Protein AF-A0A2E2QIP2-F1 (afdb_monomer)

Sequence (147 aa):
MREEIGFAGQKPPAAPSRRDTNFQDAECRLRKDKPLEPRLKAELWVKAHIRKCAAWNVPVMVARRGDATAGSVLIKINRLGSGCMVLSPATNFEDGARMWLKGTGPDWVEEE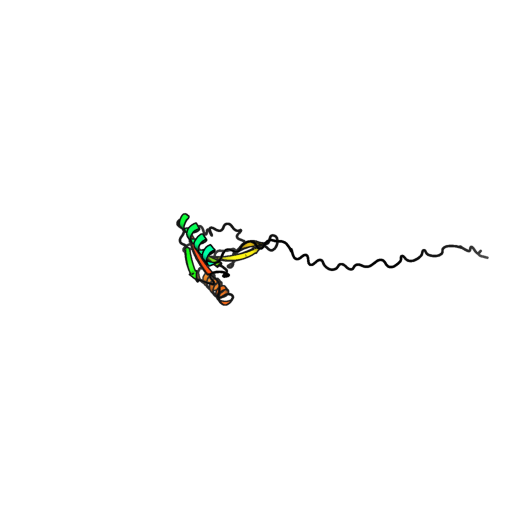SADAYITRQINNDPDLWVLEIEDREGRAFLDEKIE

Foldseek 3Di:
DDDDDDDDDDDDDDDDDDDDPPPDPDPPPPVPDDPPDDDAFPQVVVVVQCVLVVVVVWDKDFPDAFGRGPAFEKEWEALPPPAIWIWGWDADPPPRDIAIERQLDPDGHHPVSVVVSVVVVCVVPVRYIYMYIHHNVRDPSDPHYYD

Secondary structure (DSSP, 8-state):
----------PPPPPPP--------------TT-----PPPHHHHHHHHHHHHHHTT--EEEEE---TTT--EEEEEE-TTS-EEEEEEEE-TTT--EEEEETT-SS-B-HHHHHHHHHHHHHH-TT-EEEEEE-TT-----SSEE-

Radius of gyration: 30.98 Å; Cα contacts (8 Å, |Δi|>4): 212; chains: 1; bounding box: 98×30×72 Å

pLDDT: mean 83.04, std 20.65, range [35.56, 98.19]

Mean predicted aligned error: 12.29 Å

Nearest PDB structures (foldseek):
  4goq-assembly5_E  TM=9.113E-01  e=1.206E-11  Caulobacter vibrioides CB15
  4goq-assembly2_B  TM=9.010E-01  e=2.300E-11  Caulobacter vibrioides CB15
  4goq-assembly3_C  TM=8.992E-01  e=2.852E-10  Caulobacter vibrioides CB15
  2n6e-assembly1_A  TM=8.606E-01  e=7.352E-11  Caulobacter vibrioides CB15
  2knr-assembly1_A  TM=8.306E-01  e=7.507E-07  Agrobacterium fabrum str. C58

Structure (mmCIF, N/CA/C/O backbone):
data_AF-A0A2E2QIP2-F1
#
_entry.id   AF-A0A2E2QIP2-F1
#
loop_
_atom_site.group_PDB
_atom_site.id
_atom_site.type_symbol
_atom_site.label_atom_id
_atom_site.label_alt_id
_atom_site.label_comp_id
_atom_site.label_asym_id
_atom_site.label_entity_id
_atom_site.label_seq_id
_atom_site.pdbx_PDB_ins_code
_atom_site.Cartn_x
_atom_site.Cartn_y
_atom_site.Cartn_z
_atom_site.occupancy
_atom_site.B_iso_or_equiv
_atom_site.auth_seq_id
_atom_site.auth_comp_id
_atom_site.auth_asym_id
_atom_site.auth_atom_id
_atom_site.pdbx_PDB_model_num
ATOM 1 N N . MET A 1 1 ? 82.115 -7.599 59.507 1.00 45.78 1 MET A N 1
ATOM 2 C CA . MET A 1 1 ? 82.133 -9.002 59.050 1.00 45.78 1 MET A CA 1
ATOM 3 C C . MET A 1 1 ? 80.721 -9.375 58.615 1.00 45.78 1 MET A C 1
ATOM 5 O O . MET A 1 1 ? 79.897 -9.709 59.452 1.00 45.78 1 MET A O 1
ATOM 9 N N . ARG A 1 2 ? 80.416 -9.194 57.329 1.00 40.44 2 ARG A N 1
ATOM 10 C CA . ARG A 1 2 ? 79.325 -9.867 56.617 1.00 40.44 2 ARG A CA 1
ATOM 11 C C . ARG A 1 2 ? 79.850 -10.123 55.211 1.00 40.44 2 ARG A C 1
ATOM 13 O O . ARG A 1 2 ? 80.399 -9.214 54.597 1.00 40.44 2 ARG A O 1
ATOM 20 N N . GLU A 1 3 ? 79.797 -11.390 54.843 1.00 43.03 3 GLU A N 1
ATOM 21 C CA . GLU A 1 3 ? 80.420 -12.011 53.684 1.00 43.03 3 GLU A CA 1
ATOM 22 C C . GLU A 1 3 ? 79.745 -11.612 52.371 1.00 43.03 3 GLU A C 1
ATOM 24 O O . GLU A 1 3 ? 78.550 -11.313 52.321 1.00 43.03 3 GLU A O 1
ATOM 29 N N . GLU A 1 4 ? 80.553 -11.637 51.314 1.00 44.78 4 GLU A N 1
ATOM 30 C CA . GLU A 1 4 ? 80.130 -11.635 49.922 1.00 44.78 4 GLU A CA 1
ATOM 31 C C . GLU A 1 4 ? 79.464 -12.965 49.552 1.00 44.78 4 GLU A C 1
ATOM 33 O O . GLU A 1 4 ? 79.959 -14.026 49.921 1.00 44.78 4 GLU A O 1
ATOM 38 N N . ILE A 1 5 ? 78.432 -12.910 48.708 1.00 52.81 5 ILE A N 1
ATOM 39 C CA . ILE A 1 5 ? 78.192 -13.941 47.692 1.00 52.81 5 ILE A CA 1
ATOM 40 C C . ILE A 1 5 ? 77.729 -13.257 46.404 1.00 52.81 5 ILE A C 1
ATOM 42 O O . ILE A 1 5 ? 76.623 -12.725 46.309 1.00 52.81 5 ILE A O 1
ATOM 46 N N . GLY A 1 6 ? 78.621 -13.243 45.415 1.00 38.69 6 GLY A N 1
ATOM 47 C CA . GLY A 1 6 ? 78.319 -12.846 44.047 1.00 38.69 6 GLY A CA 1
ATOM 48 C C . GLY A 1 6 ? 77.472 -13.909 43.351 1.00 38.69 6 GLY A C 1
ATOM 49 O O . GLY A 1 6 ? 77.752 -15.102 43.448 1.00 38.69 6 GLY A O 1
ATOM 50 N N . PHE A 1 7 ? 76.451 -13.466 42.619 1.00 45.97 7 PHE A N 1
ATOM 51 C CA . PHE A 1 7 ? 75.685 -14.316 41.717 1.00 45.97 7 PHE A CA 1
ATOM 52 C C . PHE A 1 7 ? 75.973 -13.890 40.278 1.00 45.97 7 PHE A C 1
ATOM 54 O O . PHE A 1 7 ? 75.591 -12.810 39.829 1.00 45.97 7 PHE A O 1
ATOM 61 N N . ALA A 1 8 ? 76.696 -14.750 39.568 1.00 47.69 8 ALA A N 1
ATOM 62 C CA . ALA A 1 8 ? 76.822 -14.695 38.127 1.00 47.69 8 ALA A CA 1
ATOM 63 C C . ALA A 1 8 ? 75.523 -15.190 37.469 1.00 47.69 8 ALA A C 1
ATOM 65 O O . ALA A 1 8 ? 74.941 -16.182 37.901 1.00 47.69 8 ALA A O 1
ATOM 66 N N . GLY A 1 9 ? 75.143 -14.554 36.359 1.00 42.66 9 GLY A N 1
ATOM 67 C CA . GLY A 1 9 ? 74.301 -15.167 35.332 1.00 42.66 9 GLY A CA 1
ATOM 68 C C . GLY A 1 9 ? 72.849 -14.696 35.293 1.00 42.66 9 GLY A C 1
ATOM 69 O O . GLY A 1 9 ? 72.008 -15.175 36.038 1.00 42.66 9 GLY A O 1
ATOM 70 N N . GLN A 1 10 ? 72.517 -13.867 34.305 1.00 49.28 10 GLN A N 1
ATOM 71 C CA . GLN A 1 10 ? 71.959 -14.353 33.036 1.00 49.28 10 GLN A CA 1
ATOM 72 C C . GLN A 1 10 ? 71.732 -13.170 32.090 1.00 49.28 10 GLN A C 1
ATOM 74 O O . GLN A 1 10 ? 71.104 -12.171 32.430 1.00 49.28 10 GLN A O 1
ATOM 79 N N . LYS A 1 11 ? 72.282 -13.291 30.880 1.00 53.47 11 LYS A N 1
ATOM 80 C CA . LYS A 1 11 ? 72.016 -12.391 29.757 1.00 53.47 11 LYS A CA 1
ATOM 81 C C . LYS A 1 11 ? 70.524 -12.507 29.399 1.00 53.47 11 LYS A C 1
ATOM 83 O O . LYS A 1 11 ? 70.067 -13.635 29.211 1.00 53.47 11 LYS A O 1
ATOM 88 N N . PRO A 1 12 ? 69.769 -11.401 29.293 1.00 56.34 12 PRO A N 1
ATOM 89 C CA . PRO A 1 12 ? 68.357 -11.469 28.935 1.00 56.34 12 PRO A CA 1
ATOM 90 C C . PRO A 1 12 ? 68.188 -12.034 27.512 1.00 56.34 12 PRO A C 1
ATOM 92 O O . PRO A 1 12 ? 69.022 -11.751 26.642 1.00 56.34 12 PRO A O 1
ATOM 95 N N . PRO A 1 13 ? 67.144 -12.843 27.251 1.00 52.66 13 PRO A N 1
ATOM 96 C CA . PRO A 1 13 ? 66.887 -13.385 25.923 1.00 52.66 13 PRO A CA 1
ATOM 97 C C . PRO A 1 13 ? 66.575 -12.265 24.920 1.00 52.66 13 PRO A C 1
ATOM 99 O O . PRO A 1 13 ? 65.973 -11.246 25.259 1.00 52.66 13 PRO A O 1
ATOM 102 N N . ALA A 1 14 ? 67.012 -12.464 23.676 1.00 52.06 14 ALA A N 1
ATOM 103 C CA . ALA A 1 14 ? 66.833 -11.526 22.575 1.00 52.06 14 ALA A CA 1
ATOM 104 C C . ALA A 1 14 ? 65.347 -11.231 22.301 1.00 52.06 14 ALA A C 1
ATOM 106 O O . ALA A 1 14 ? 64.513 -12.137 22.295 1.00 52.06 14 ALA A O 1
ATOM 107 N N . ALA A 1 15 ? 65.039 -9.958 22.039 1.00 54.00 15 ALA A N 1
ATOM 108 C CA . ALA A 1 15 ? 63.714 -9.502 21.637 1.00 54.00 15 ALA A CA 1
ATOM 109 C C . ALA A 1 15 ? 63.263 -10.191 20.331 1.00 54.00 15 ALA A C 1
ATOM 111 O O . ALA A 1 15 ? 64.070 -10.305 19.402 1.00 54.00 15 ALA A O 1
ATOM 112 N N . PRO A 1 16 ? 61.996 -10.635 20.218 1.00 48.41 16 PRO A N 1
ATOM 113 C CA . PRO A 1 16 ? 61.487 -11.187 18.971 1.00 48.41 16 PRO A CA 1
ATOM 114 C C . PRO A 1 16 ? 61.448 -10.104 17.885 1.00 48.41 16 PRO A C 1
ATOM 116 O O . PRO A 1 16 ? 61.002 -8.977 18.108 1.00 48.41 16 PRO A O 1
ATOM 119 N N . SER A 1 17 ? 61.938 -10.464 16.699 1.00 50.03 17 SER A N 1
ATOM 120 C CA . SER A 1 17 ? 61.926 -9.630 15.503 1.00 50.03 17 SER A CA 1
ATOM 121 C C . SER A 1 17 ? 60.501 -9.301 15.057 1.00 50.03 17 SER A C 1
ATOM 123 O O . SER A 1 17 ? 59.571 -10.097 15.215 1.00 50.03 17 SER A O 1
ATOM 125 N N . ARG A 1 18 ? 60.369 -8.099 14.482 1.00 50.41 18 ARG A N 1
ATOM 126 C CA . ARG A 1 18 ? 59.163 -7.551 13.854 1.00 50.41 18 ARG A CA 1
ATOM 127 C C . ARG A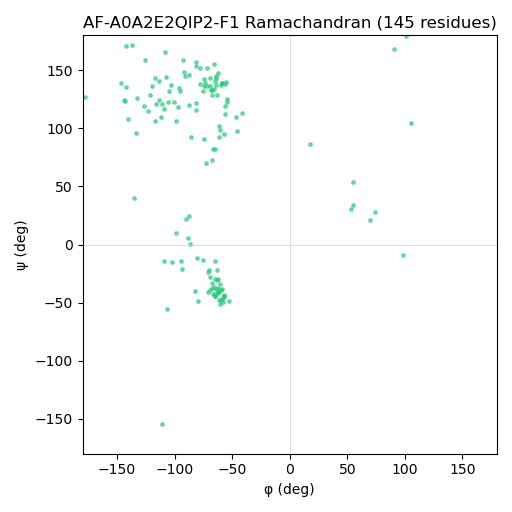 1 18 ? 58.455 -8.618 13.015 1.00 50.41 18 ARG A C 1
ATOM 129 O O . ARG A 1 18 ? 58.976 -9.043 11.989 1.00 50.41 18 ARG A O 1
ATOM 136 N N . ARG A 1 19 ? 57.262 -9.007 13.457 1.00 41.16 19 ARG A N 1
ATOM 137 C CA . ARG A 1 19 ? 56.234 -9.625 12.625 1.00 41.16 19 ARG A CA 1
ATOM 138 C C . ARG A 1 19 ? 55.044 -8.685 12.629 1.00 41.16 19 ARG A C 1
ATOM 140 O O . ARG A 1 19 ? 54.406 -8.507 13.660 1.00 41.16 19 ARG A O 1
ATOM 147 N N . ASP A 1 20 ? 54.884 -8.014 11.497 1.00 40.53 20 ASP A N 1
ATOM 148 C CA . ASP A 1 20 ? 53.641 -7.554 10.888 1.00 40.53 20 ASP A CA 1
ATOM 149 C C . ASP A 1 20 ? 52.449 -7.518 11.847 1.00 40.53 20 ASP A C 1
ATOM 151 O O . ASP A 1 20 ? 51.649 -8.450 11.933 1.00 40.53 20 ASP A O 1
ATOM 155 N N . THR A 1 21 ? 52.305 -6.402 12.562 1.00 44.31 21 THR A N 1
ATOM 156 C CA . THR A 1 21 ? 50.996 -5.974 13.051 1.00 44.31 21 THR A CA 1
ATOM 157 C C . THR A 1 21 ? 50.152 -5.649 11.825 1.00 44.31 21 THR A C 1
ATOM 159 O O . THR A 1 21 ? 50.071 -4.496 11.403 1.00 44.31 21 THR A O 1
ATOM 162 N N . ASN A 1 22 ? 49.577 -6.691 11.226 1.00 38.44 22 ASN A N 1
ATOM 163 C CA . ASN A 1 22 ? 48.448 -6.586 10.322 1.00 38.44 22 ASN A CA 1
ATOM 164 C C . ASN A 1 22 ? 47.275 -6.111 11.187 1.00 38.44 22 ASN A C 1
ATOM 166 O O . ASN A 1 22 ? 46.537 -6.908 11.769 1.00 38.44 22 ASN A O 1
ATOM 170 N N . PHE A 1 23 ? 47.226 -4.795 11.403 1.00 40.44 23 PHE A N 1
ATOM 171 C CA . PHE A 1 23 ? 46.082 -4.121 11.987 1.00 40.44 23 PHE A CA 1
ATOM 172 C C . PHE A 1 23 ? 44.888 -4.508 11.136 1.00 40.44 23 PHE A C 1
ATOM 174 O O . PHE A 1 23 ? 44.940 -4.398 9.919 1.00 40.44 23 PHE A O 1
ATOM 181 N N . GLN A 1 24 ? 43.866 -5.038 11.795 1.00 44.59 24 GLN A N 1
ATOM 182 C CA . GLN A 1 24 ? 42.598 -5.413 11.203 1.00 44.59 24 GLN A CA 1
ATOM 183 C C . GLN A 1 24 ? 42.096 -4.305 10.275 1.00 44.59 24 GLN A C 1
ATOM 185 O O . GLN A 1 24 ? 41.477 -3.339 10.719 1.00 44.59 24 GLN A O 1
ATOM 190 N N . ASP A 1 25 ? 42.346 -4.484 8.981 1.00 35.56 25 ASP A N 1
ATOM 191 C CA . ASP A 1 25 ? 41.576 -3.854 7.931 1.00 35.56 25 ASP A CA 1
ATOM 192 C C . ASP A 1 25 ? 40.156 -4.375 8.113 1.00 35.56 25 ASP A C 1
ATOM 194 O O . ASP A 1 25 ? 39.847 -5.542 7.858 1.00 35.56 25 ASP A O 1
ATOM 198 N N . ALA A 1 26 ? 39.330 -3.511 8.695 1.00 43.31 26 ALA A N 1
ATOM 199 C CA . ALA A 1 26 ? 37.923 -3.728 8.935 1.00 43.31 26 ALA A CA 1
ATOM 200 C C . ALA A 1 26 ? 37.285 -4.282 7.658 1.00 43.31 26 ALA A C 1
ATOM 202 O O . ALA A 1 26 ? 37.167 -3.592 6.643 1.00 43.31 26 ALA A O 1
ATOM 203 N N . GLU A 1 27 ? 36.903 -5.554 7.713 1.00 44.44 27 GLU A N 1
ATOM 204 C CA . GLU A 1 27 ? 36.216 -6.243 6.637 1.00 44.44 27 GLU A CA 1
ATOM 205 C C . GLU A 1 27 ? 34.874 -5.550 6.366 1.00 44.44 27 GLU A C 1
ATOM 207 O O . GLU A 1 27 ? 33.838 -5.887 6.938 1.00 44.44 27 GLU A O 1
ATOM 212 N N . CYS A 1 28 ? 34.869 -4.597 5.436 1.00 35.97 28 CYS A N 1
ATOM 213 C CA . CYS A 1 28 ? 33.675 -4.179 4.719 1.00 35.97 28 CYS A CA 1
ATOM 214 C C . CYS A 1 28 ? 33.237 -5.345 3.814 1.00 35.97 28 CYS A C 1
ATOM 216 O O . CYS A 1 28 ? 33.422 -5.328 2.595 1.00 35.97 28 CYS A O 1
ATOM 218 N N . ARG A 1 29 ? 32.691 -6.412 4.414 1.00 49.59 29 ARG A N 1
ATOM 219 C CA . ARG A 1 29 ? 31.995 -7.495 3.704 1.00 49.59 29 ARG A CA 1
ATOM 220 C C . ARG A 1 29 ? 30.639 -6.976 3.231 1.00 49.59 29 ARG A C 1
ATOM 222 O O . ARG A 1 29 ? 29.585 -7.374 3.718 1.00 49.59 29 ARG A O 1
ATOM 229 N N . LEU A 1 30 ? 30.668 -6.078 2.249 1.00 56.78 30 LEU A N 1
ATOM 230 C CA . LEU A 1 30 ? 29.536 -5.884 1.352 1.00 56.78 30 LEU A CA 1
ATOM 231 C C . LEU A 1 30 ? 29.247 -7.246 0.717 1.00 56.78 30 LEU A C 1
ATOM 233 O O . LEU A 1 30 ? 30.129 -7.832 0.087 1.00 56.78 30 LEU A O 1
ATOM 237 N N . ARG A 1 31 ? 28.038 -7.773 0.939 1.00 55.59 31 ARG A N 1
ATOM 238 C CA . ARG A 1 31 ? 27.551 -9.013 0.322 1.00 55.59 31 ARG A CA 1
ATOM 239 C C . ARG A 1 31 ? 27.630 -8.855 -1.201 1.00 55.59 31 ARG A C 1
ATOM 241 O O . ARG A 1 31 ? 26.737 -8.265 -1.798 1.00 55.59 31 ARG A O 1
ATOM 248 N N . LYS A 1 32 ? 28.721 -9.322 -1.816 1.00 53.59 32 LYS A N 1
ATOM 249 C CA . LYS A 1 32 ? 29.007 -9.084 -3.239 1.00 53.59 32 LYS A CA 1
ATOM 250 C C . LYS A 1 32 ? 28.165 -9.923 -4.200 1.00 53.59 32 LYS A C 1
ATOM 252 O O . LYS A 1 32 ? 28.085 -9.542 -5.356 1.00 53.59 32 LYS A O 1
ATOM 257 N N . ASP A 1 33 ? 27.462 -10.959 -3.737 1.00 58.12 33 ASP A N 1
ATOM 258 C CA . ASP A 1 33 ? 26.842 -11.934 -4.646 1.00 58.12 33 ASP A CA 1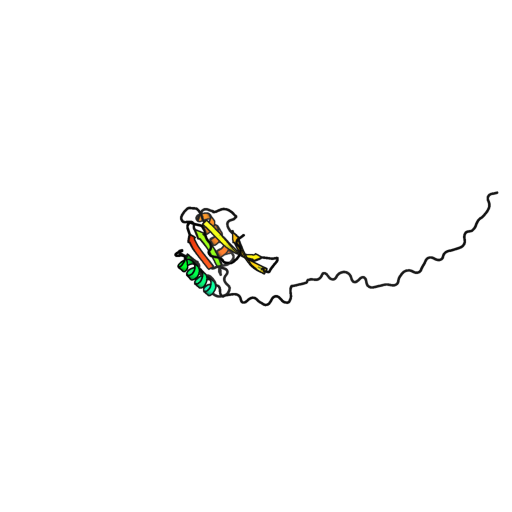
ATOM 259 C C . ASP A 1 33 ? 25.392 -12.308 -4.276 1.00 58.12 33 ASP A C 1
ATOM 261 O O . ASP A 1 33 ? 25.009 -13.473 -4.376 1.00 58.12 33 ASP A O 1
ATOM 265 N N . LYS A 1 34 ? 24.547 -11.356 -3.839 1.00 56.66 34 LYS A N 1
ATOM 266 C CA . LYS A 1 34 ? 23.092 -11.600 -3.918 1.00 56.66 34 LYS A CA 1
ATOM 267 C C . LYS A 1 34 ? 22.674 -11.278 -5.359 1.00 56.66 34 LYS A C 1
ATOM 269 O O . LYS A 1 34 ? 22.838 -10.120 -5.754 1.00 56.66 34 LYS A O 1
ATOM 274 N N . PRO A 1 35 ? 22.198 -12.250 -6.164 1.00 59.69 35 PRO A N 1
ATOM 275 C CA . PRO A 1 35 ? 21.695 -11.938 -7.494 1.00 59.69 35 PRO A CA 1
ATOM 276 C C . PRO A 1 35 ? 20.609 -10.869 -7.360 1.00 59.69 35 PRO A C 1
ATOM 278 O O . PRO A 1 35 ? 19.837 -10.877 -6.400 1.00 59.69 35 PRO A O 1
ATOM 281 N N . LEU A 1 36 ? 20.596 -9.913 -8.289 1.00 62.06 36 LEU A N 1
ATOM 282 C CA . LEU A 1 36 ? 19.551 -8.899 -8.353 1.00 62.06 36 LEU A CA 1
ATOM 283 C C . LEU A 1 36 ? 18.221 -9.624 -8.565 1.00 62.06 36 LEU A C 1
ATOM 285 O O . LEU A 1 36 ? 17.906 -10.028 -9.683 1.00 62.06 36 LEU A O 1
ATOM 289 N N . GLU A 1 37 ? 17.475 -9.818 -7.480 1.00 69.00 37 GLU A N 1
ATOM 290 C CA . GLU A 1 37 ? 16.130 -10.377 -7.532 1.00 69.00 37 GLU A CA 1
ATOM 291 C C . GLU A 1 37 ? 15.299 -9.523 -8.501 1.00 69.00 37 GLU A C 1
ATOM 293 O O . GLU A 1 37 ? 15.226 -8.297 -8.322 1.00 69.00 37 GLU A O 1
ATOM 298 N N . PRO A 1 38 ? 14.709 -10.116 -9.557 1.00 74.00 38 PRO A N 1
ATOM 299 C CA . PRO A 1 38 ? 13.940 -9.367 -10.536 1.00 74.00 38 PRO A CA 1
ATOM 300 C C . PRO A 1 38 ? 12.809 -8.591 -9.855 1.00 74.00 38 PRO A C 1
ATOM 302 O O . PRO A 1 38 ? 11.853 -9.164 -9.334 1.00 74.00 38 PRO A O 1
ATOM 305 N N . ARG A 1 39 ? 12.904 -7.257 -9.857 1.00 78.50 39 ARG A N 1
ATOM 306 C CA . ARG A 1 39 ? 11.872 -6.397 -9.274 1.00 78.50 39 ARG A CA 1
ATOM 307 C C . ARG A 1 39 ? 10.722 -6.225 -10.261 1.00 78.50 39 ARG A C 1
ATOM 309 O O . ARG A 1 39 ? 10.911 -5.732 -11.373 1.00 78.50 39 ARG A O 1
ATOM 316 N N . LEU A 1 40 ? 9.519 -6.606 -9.839 1.00 88.06 40 LEU A N 1
ATOM 317 C CA . LEU A 1 40 ? 8.304 -6.396 -10.621 1.00 88.06 40 LEU A CA 1
ATOM 318 C 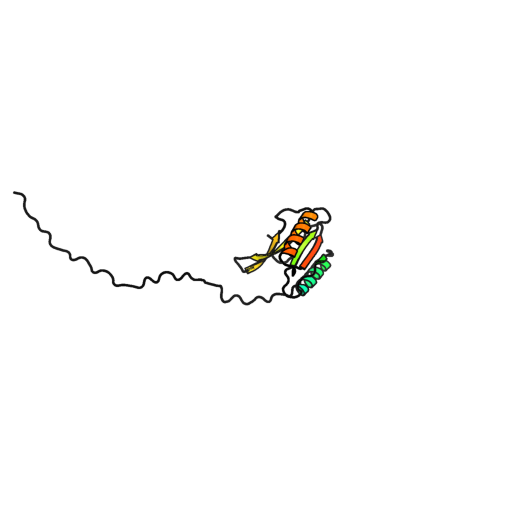C . LEU A 1 40 ? 8.021 -4.894 -10.778 1.00 88.06 40 LEU A C 1
ATOM 320 O O . LEU A 1 40 ? 8.180 -4.131 -9.824 1.00 88.06 40 LEU A O 1
ATOM 324 N N . LYS A 1 41 ? 7.562 -4.479 -11.965 1.00 94.62 41 LYS A N 1
ATOM 325 C CA . LYS A 1 41 ? 7.082 -3.108 -12.194 1.00 94.62 41 LYS A CA 1
ATOM 326 C C . LYS A 1 41 ? 5.921 -2.786 -11.254 1.00 94.62 41 LYS A C 1
ATOM 328 O O . LYS A 1 41 ? 5.022 -3.616 -11.100 1.00 94.62 41 LYS A O 1
ATOM 333 N N . ALA A 1 42 ? 5.912 -1.577 -10.699 1.00 94.75 42 ALA A N 1
ATOM 334 C CA . ALA A 1 42 ? 4.892 -1.121 -9.756 1.00 94.75 42 ALA A CA 1
ATOM 335 C C . ALA A 1 42 ? 3.465 -1.299 -10.298 1.00 94.75 42 ALA A C 1
ATOM 337 O O . ALA A 1 42 ? 2.622 -1.911 -9.645 1.00 94.75 42 ALA A O 1
ATOM 338 N N . GLU A 1 43 ? 3.209 -0.869 -11.536 1.00 96.25 43 GLU A N 1
ATOM 339 C CA . GLU A 1 43 ? 1.882 -0.989 -12.151 1.00 96.25 43 GLU A CA 1
ATOM 340 C C . GLU A 1 43 ? 1.442 -2.456 -12.305 1.00 96.25 43 GLU A C 1
ATOM 342 O O . GLU A 1 43 ? 0.267 -2.789 -12.125 1.00 96.25 43 GLU A O 1
ATOM 347 N N . LEU A 1 44 ? 2.381 -3.349 -12.629 1.00 96.44 44 LEU A N 1
ATOM 348 C CA . LEU A 1 44 ? 2.089 -4.772 -12.784 1.00 96.44 44 LEU A CA 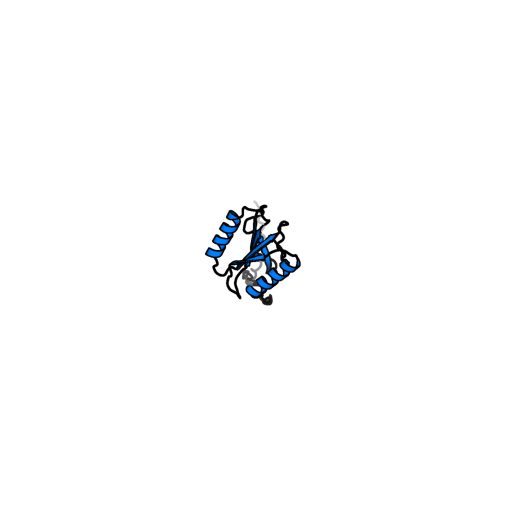1
ATOM 349 C C . LEU A 1 44 ? 1.787 -5.422 -11.429 1.00 96.44 44 LEU A C 1
ATOM 351 O O . LEU A 1 44 ? 0.831 -6.192 -11.335 1.00 96.44 44 LEU A O 1
ATOM 355 N N . TRP A 1 45 ? 2.543 -5.064 -10.387 1.00 95.44 45 TRP A N 1
ATOM 356 C CA . TRP A 1 45 ? 2.269 -5.494 -9.015 1.00 95.44 45 TRP A CA 1
ATOM 357 C C . TRP A 1 45 ? 0.880 -5.029 -8.558 1.00 95.44 45 TRP A C 1
ATOM 359 O O . TRP A 1 45 ? 0.077 -5.845 -8.114 1.00 95.44 45 TRP A O 1
ATOM 369 N N . VAL A 1 46 ? 0.547 -3.751 -8.775 1.00 96.94 46 VAL A N 1
ATOM 370 C CA . VAL A 1 46 ? -0.760 -3.167 -8.430 1.00 96.94 46 VAL A CA 1
ATOM 371 C C . VAL A 1 46 ? -1.906 -3.912 -9.118 1.00 96.94 46 VAL A C 1
ATOM 373 O O . VAL A 1 46 ? -2.864 -4.325 -8.465 1.00 96.94 46 VAL A O 1
ATOM 376 N N . LYS A 1 47 ? -1.810 -4.140 -10.435 1.00 97.19 47 LYS A N 1
ATOM 377 C CA . LYS A 1 47 ? -2.837 -4.880 -11.189 1.00 97.19 47 LYS A CA 1
ATOM 378 C C . LYS A 1 47 ? -2.992 -6.317 -10.691 1.00 97.19 47 LYS A C 1
ATOM 380 O O . LYS A 1 47 ? -4.115 -6.815 -10.623 1.00 97.19 47 LYS A O 1
ATOM 385 N N . ALA A 1 48 ? -1.887 -6.988 -10.367 1.00 96.31 48 ALA A N 1
ATOM 386 C CA . ALA A 1 48 ? -1.917 -8.339 -9.819 1.00 96.31 48 ALA A CA 1
ATOM 387 C C . ALA A 1 48 ? -2.588 -8.367 -8.439 1.00 96.31 48 ALA A C 1
ATOM 389 O O . ALA A 1 48 ? -3.437 -9.221 -8.197 1.00 96.31 48 ALA A O 1
ATOM 390 N N . HIS A 1 49 ? -2.276 -7.398 -7.579 1.00 96.50 49 HIS A N 1
ATOM 391 C CA . HIS A 1 49 ? -2.849 -7.304 -6.242 1.00 96.50 49 HIS A CA 1
ATOM 392 C C . HIS A 1 49 ? -4.364 -7.041 -6.278 1.00 96.50 49 HIS A C 1
ATOM 394 O O . HIS A 1 49 ? -5.122 -7.760 -5.634 1.00 96.50 49 HIS A O 1
ATOM 400 N N . ILE A 1 50 ? -4.832 -6.120 -7.130 1.00 96.94 50 ILE A N 1
ATOM 401 C CA . ILE A 1 50 ? -6.273 -5.883 -7.344 1.00 96.94 50 ILE A CA 1
ATOM 402 C C . ILE A 1 50 ? -6.979 -7.171 -7.787 1.00 96.94 50 ILE A C 1
ATOM 404 O O . ILE A 1 50 ? -8.035 -7.515 -7.263 1.00 96.94 50 ILE A O 1
ATOM 408 N N . ARG A 1 51 ? -6.389 -7.919 -8.729 1.00 96.75 51 ARG A N 1
ATOM 409 C CA . ARG A 1 51 ? -6.950 -9.202 -9.187 1.00 96.75 51 ARG A CA 1
ATOM 410 C C . ARG A 1 51 ? -6.976 -10.254 -8.080 1.00 96.75 51 ARG A C 1
ATOM 412 O O . ARG A 1 51 ? -7.944 -11.005 -7.999 1.00 96.75 51 ARG A O 1
ATOM 419 N N . LYS A 1 52 ? -5.941 -10.302 -7.234 1.00 95.62 52 LYS A N 1
ATOM 420 C CA . LYS A 1 52 ? -5.880 -11.196 -6.072 1.00 95.62 52 LYS A CA 1
ATOM 421 C C . LYS A 1 52 ? -7.035 -10.900 -5.117 1.00 95.62 52 LYS A C 1
ATOM 423 O O . LYS A 1 52 ? -7.780 -11.815 -4.797 1.00 95.62 52 LYS A O 1
ATOM 428 N N . CYS A 1 53 ? -7.240 -9.641 -4.736 1.00 96.31 53 CYS A N 1
ATOM 429 C CA . CYS A 1 53 ? -8.338 -9.242 -3.849 1.00 96.31 53 CYS A CA 1
ATOM 430 C C . CYS A 1 53 ? -9.722 -9.448 -4.482 1.00 96.31 53 CYS A C 1
ATOM 432 O O . CYS A 1 53 ? -10.647 -9.898 -3.807 1.00 96.31 53 CYS A O 1
ATOM 434 N N . ALA A 1 54 ? -9.859 -9.217 -5.792 1.00 95.25 54 ALA A N 1
ATOM 435 C CA . ALA A 1 54 ? -11.105 -9.466 -6.515 1.00 95.25 54 ALA A CA 1
ATOM 436 C C . ALA A 1 54 ? -11.538 -10.942 -6.454 1.00 95.25 54 ALA A C 1
ATOM 438 O O . ALA A 1 54 ? -12.731 -11.219 -6.362 1.00 95.25 54 ALA A O 1
ATOM 439 N N . ALA A 1 55 ? -10.593 -11.892 -6.430 1.00 95.88 55 ALA A N 1
ATOM 440 C CA . ALA A 1 55 ? -10.902 -13.313 -6.239 1.00 95.88 55 ALA A CA 1
ATOM 441 C C . ALA A 1 55 ? -11.531 -13.617 -4.863 1.00 95.88 55 ALA A C 1
ATOM 443 O O . ALA A 1 55 ? -12.239 -14.609 -4.717 1.00 95.88 55 ALA A O 1
ATOM 444 N N . TRP A 1 56 ? -11.312 -12.742 -3.878 1.00 95.19 56 TRP A N 1
ATOM 445 C CA . TRP A 1 56 ? -11.907 -12.796 -2.540 1.00 95.19 56 TRP A CA 1
ATOM 446 C C . TRP A 1 56 ? -13.116 -11.865 -2.383 1.00 95.19 56 TRP A C 1
ATOM 448 O O . TRP A 1 56 ? -13.602 -11.680 -1.270 1.00 95.19 56 TRP A O 1
ATOM 458 N N . ASN A 1 57 ? -13.605 -11.282 -3.484 1.00 95.69 57 ASN A N 1
ATOM 459 C CA . ASN A 1 57 ? -14.695 -10.306 -3.498 1.00 95.69 57 ASN A CA 1
ATOM 460 C C . ASN A 1 57 ? -14.432 -9.093 -2.583 1.00 95.69 57 ASN A C 1
ATOM 462 O O . ASN A 1 57 ? -15.356 -8.547 -1.979 1.00 95.69 57 ASN A O 1
ATOM 466 N N . VAL A 1 58 ? -13.161 -8.692 -2.475 1.00 96.81 58 VAL A N 1
ATOM 467 C CA . VAL A 1 58 ? -12.729 -7.528 -1.698 1.00 96.81 58 VAL A CA 1
ATOM 468 C C . VAL A 1 58 ? -12.496 -6.347 -2.644 1.00 96.81 58 VAL A C 1
ATOM 470 O O . VAL A 1 58 ? -11.691 -6.473 -3.576 1.00 96.81 58 VAL A O 1
ATOM 473 N N . PRO A 1 59 ? -13.183 -5.208 -2.444 1.00 96.50 59 PRO A N 1
ATOM 474 C CA . PRO A 1 59 ? -12.984 -4.016 -3.256 1.00 96.50 59 PRO A CA 1
ATOM 475 C C . PRO A 1 59 ? -11.606 -3.398 -2.991 1.00 96.50 59 PRO A C 1
ATOM 477 O O . PRO A 1 59 ? -11.183 -3.217 -1.848 1.00 96.50 59 PRO A O 1
ATOM 480 N N . VAL A 1 60 ? -10.910 -3.064 -4.080 1.00 97.75 60 VAL A N 1
ATOM 481 C CA . VAL A 1 60 ? -9.623 -2.365 -4.041 1.00 97.75 60 VAL A CA 1
ATOM 482 C C . VAL A 1 60 ? -9.642 -1.214 -5.030 1.00 97.75 60 VAL A C 1
ATOM 484 O O . VAL A 1 60 ? -9.898 -1.414 -6.219 1.00 97.75 60 VAL A O 1
ATOM 487 N N . MET A 1 61 ? -9.322 -0.019 -4.546 1.00 97.25 61 MET A N 1
ATOM 488 C CA . MET A 1 61 ? -9.296 1.211 -5.323 1.00 97.25 61 MET A CA 1
ATOM 489 C C . MET A 1 61 ? -7.875 1.748 -5.445 1.00 97.25 61 MET A C 1
ATOM 491 O O . MET A 1 61 ? -7.083 1.723 -4.506 1.00 97.25 61 MET A O 1
ATOM 495 N N . VAL A 1 62 ? -7.541 2.263 -6.628 1.00 97.81 62 VAL A N 1
ATOM 496 C CA . VAL A 1 62 ? -6.305 3.024 -6.828 1.00 97.81 62 VAL A CA 1
ATOM 497 C C . VAL A 1 62 ? -6.596 4.474 -6.461 1.00 97.81 62 VAL A C 1
ATOM 499 O O . VAL A 1 62 ? -7.056 5.237 -7.309 1.00 97.81 62 VAL A O 1
ATOM 502 N N . ALA A 1 63 ? -6.339 4.845 -5.207 1.00 97.12 63 ALA A N 1
ATOM 503 C CA . ALA A 1 63 ? -6.526 6.212 -4.722 1.00 97.12 63 ALA A CA 1
ATOM 504 C C . ALA A 1 63 ? -5.528 7.184 -5.372 1.00 97.12 63 ALA A C 1
ATOM 506 O O . ALA A 1 63 ? -5.859 8.334 -5.659 1.00 97.12 63 ALA A O 1
ATOM 507 N N . ARG A 1 64 ? -4.308 6.712 -5.671 1.00 97.56 64 ARG A N 1
ATOM 508 C CA . ARG A 1 64 ? -3.295 7.493 -6.390 1.00 97.56 64 ARG A CA 1
ATOM 509 C C . ARG A 1 64 ? -2.419 6.616 -7.277 1.00 97.56 64 ARG A C 1
ATOM 511 O O . ARG A 1 64 ? -1.970 5.548 -6.861 1.00 97.56 64 ARG A O 1
ATOM 518 N N . ARG A 1 65 ? -2.122 7.108 -8.484 1.00 97.19 65 ARG A N 1
ATOM 519 C CA . ARG A 1 65 ? -1.122 6.525 -9.391 1.00 97.19 65 ARG A CA 1
ATOM 520 C C . ARG A 1 65 ? 0.223 7.226 -9.219 1.00 97.19 65 ARG A C 1
ATOM 522 O O . ARG A 1 65 ? 0.258 8.451 -9.233 1.00 97.19 65 ARG A O 1
ATOM 529 N N . GLY A 1 66 ? 1.288 6.444 -9.091 1.00 96.06 66 GLY A N 1
ATOM 530 C CA . GLY A 1 66 ? 2.675 6.907 -9.088 1.00 96.06 66 GLY A CA 1
ATOM 531 C C . GLY A 1 66 ? 3.435 6.469 -10.343 1.00 96.06 66 GLY A C 1
ATOM 532 O O . GLY A 1 66 ? 2.821 6.186 -11.376 1.00 96.06 66 GLY A O 1
ATOM 533 N N . ASP A 1 67 ? 4.762 6.353 -10.252 1.00 97.25 67 ASP A N 1
ATOM 534 C CA . ASP A 1 67 ? 5.584 5.881 -11.375 1.00 97.25 67 ASP A CA 1
ATOM 535 C C . ASP A 1 67 ? 5.303 4.402 -11.692 1.00 97.25 67 ASP A C 1
ATOM 537 O O . ASP A 1 67 ? 5.268 3.546 -10.805 1.00 97.25 67 ASP A O 1
ATOM 541 N N . ALA A 1 68 ? 5.103 4.072 -12.968 1.00 95.12 68 ALA A N 1
ATOM 542 C CA . ALA A 1 68 ? 4.659 2.741 -13.383 1.00 95.12 68 ALA A CA 1
ATOM 543 C C . ALA A 1 68 ? 5.719 1.640 -13.197 1.00 95.12 68 ALA A C 1
ATOM 545 O O . ALA A 1 68 ? 5.372 0.455 -13.127 1.00 95.12 68 ALA A O 1
ATOM 546 N N . THR A 1 69 ? 7.003 2.002 -13.134 1.00 93.25 69 THR A N 1
ATOM 547 C CA . THR A 1 69 ? 8.122 1.053 -13.103 1.00 93.25 69 THR A CA 1
ATOM 548 C C . THR A 1 69 ? 8.750 0.974 -11.719 1.00 93.25 69 THR A C 1
ATOM 550 O O . THR A 1 69 ? 8.844 -0.120 -11.162 1.00 93.25 69 THR A O 1
ATOM 553 N N . ALA A 1 70 ? 9.180 2.107 -11.173 1.00 91.31 70 ALA A N 1
ATOM 554 C CA . ALA A 1 70 ? 9.980 2.206 -9.966 1.00 91.31 70 ALA A CA 1
ATOM 555 C C . ALA A 1 70 ? 9.191 2.610 -8.715 1.00 91.31 70 ALA A C 1
ATOM 557 O O . ALA A 1 70 ? 9.730 2.392 -7.629 1.00 91.31 70 ALA A O 1
ATOM 558 N N . GLY A 1 71 ? 7.962 3.121 -8.860 1.00 92.50 71 GLY A N 1
ATOM 559 C CA . GLY A 1 71 ? 7.155 3.650 -7.759 1.00 92.50 71 GLY A CA 1
ATOM 560 C C . GLY A 1 71 ? 6.918 2.651 -6.623 1.00 92.50 71 GLY A C 1
ATOM 561 O O . GLY A 1 71 ? 6.650 1.466 -6.849 1.00 92.50 71 GLY A O 1
ATOM 562 N N . SER A 1 72 ? 7.007 3.132 -5.385 1.00 94.75 72 SER A N 1
ATOM 563 C CA . SER A 1 72 ? 6.642 2.350 -4.199 1.00 94.75 72 SER A CA 1
ATOM 564 C C . SER A 1 72 ? 5.124 2.373 -3.989 1.00 94.75 72 SER A C 1
ATOM 566 O O . SER A 1 72 ? 4.444 3.293 -4.440 1.00 94.75 72 SER A O 1
ATOM 568 N N . VAL A 1 73 ? 4.571 1.348 -3.337 1.00 96.56 73 VAL A N 1
ATOM 569 C CA . VAL A 1 73 ? 3.117 1.205 -3.155 1.00 96.56 73 VAL A CA 1
ATOM 570 C C . VAL A 1 73 ? 2.775 1.271 -1.677 1.00 96.56 73 VAL A C 1
ATOM 572 O O . VAL A 1 73 ? 3.243 0.432 -0.919 1.00 96.56 73 VAL A O 1
ATOM 575 N N . LEU A 1 74 ? 1.949 2.236 -1.284 1.00 97.44 74 LEU A N 1
ATOM 576 C CA . LEU A 1 74 ? 1.286 2.271 0.016 1.00 97.44 74 LEU A CA 1
ATOM 577 C C . LEU A 1 74 ? -0.072 1.582 -0.070 1.00 97.44 74 LEU A C 1
ATOM 579 O O . LEU A 1 74 ? -0.767 1.694 -1.083 1.00 97.44 74 LEU A O 1
ATOM 583 N N . ILE A 1 75 ? -0.463 0.909 1.010 1.00 98.00 75 ILE A N 1
ATOM 584 C CA . ILE A 1 75 ? -1.761 0.238 1.110 1.00 98.00 75 ILE A CA 1
ATOM 585 C C . ILE A 1 75 ? -2.508 0.783 2.321 1.00 98.00 75 ILE A C 1
ATOM 587 O O . ILE A 1 75 ? -2.080 0.578 3.451 1.00 98.00 75 ILE A O 1
ATOM 591 N N . LYS A 1 76 ? -3.634 1.452 2.092 1.00 98.19 76 LYS A N 1
ATOM 592 C CA . LYS A 1 76 ? -4.624 1.809 3.109 1.00 98.19 76 LYS A CA 1
ATOM 593 C C . LYS A 1 76 ? -5.604 0.649 3.244 1.00 98.19 76 LYS A C 1
ATOM 595 O O . LYS A 1 76 ? -6.269 0.286 2.281 1.00 98.19 76 LYS A O 1
ATOM 600 N N . ILE A 1 77 ? -5.696 0.069 4.430 1.00 98.00 77 ILE A N 1
ATOM 601 C CA . ILE A 1 77 ? -6.730 -0.904 4.780 1.00 98.00 77 ILE A CA 1
ATOM 602 C C . ILE A 1 77 ? -7.824 -0.143 5.512 1.00 98.00 77 ILE A C 1
ATOM 604 O O . ILE A 1 77 ? -7.564 0.418 6.575 1.00 98.00 77 ILE A O 1
ATOM 608 N N . ASN A 1 78 ? -9.029 -0.134 4.954 1.00 97.25 78 ASN A N 1
ATOM 609 C CA . ASN A 1 78 ? -10.201 0.522 5.511 1.00 97.25 78 ASN A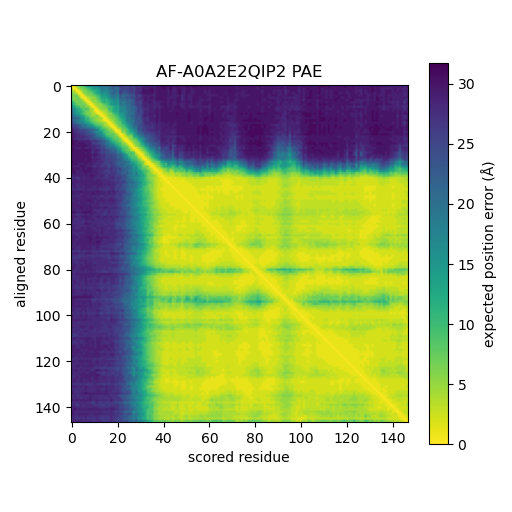 CA 1
ATOM 610 C C . ASN A 1 78 ? -11.191 -0.538 6.011 1.00 97.25 78 ASN A C 1
ATOM 612 O O . ASN A 1 78 ? -11.730 -1.322 5.229 1.00 97.25 78 ASN A O 1
ATOM 616 N N . ARG A 1 79 ? -11.458 -0.571 7.324 1.00 96.81 79 ARG A N 1
ATOM 617 C CA . ARG A 1 79 ? -12.417 -1.520 7.920 1.00 96.81 79 ARG A CA 1
ATOM 618 C C . ARG A 1 79 ? -13.858 -1.005 7.921 1.00 96.81 79 ARG A C 1
ATOM 620 O O . ARG A 1 79 ? -14.652 -1.419 8.767 1.00 96.81 79 ARG A O 1
ATOM 627 N N . LEU A 1 80 ? -14.198 -0.093 7.007 1.00 93.56 80 LEU A N 1
ATOM 628 C CA . LEU A 1 80 ? -15.544 0.454 6.806 1.00 93.56 80 LEU A CA 1
ATOM 629 C C . LEU A 1 80 ? -16.131 1.060 8.093 1.00 93.56 80 LEU A C 1
ATOM 631 O O . LEU A 1 80 ? -17.210 0.680 8.547 1.00 93.56 80 LEU A O 1
ATOM 635 N N . GLY A 1 81 ? -15.378 1.973 8.711 1.00 88.81 81 GLY A N 1
ATOM 636 C CA . GLY A 1 81 ? -15.775 2.676 9.939 1.00 88.81 81 GLY A CA 1
ATOM 637 C C . GLY A 1 81 ? -15.201 2.094 11.235 1.00 88.81 81 GLY A C 1
ATOM 638 O O . GLY A 1 81 ? -15.273 2.743 12.271 1.00 88.81 81 GLY A O 1
ATOM 639 N N . SER A 1 82 ? -14.557 0.922 11.192 1.00 92.44 82 SER A N 1
ATOM 640 C CA . SER A 1 82 ? -13.827 0.355 12.345 1.00 92.44 82 SER A CA 1
ATOM 641 C C . SER A 1 82 ? -12.349 0.784 12.394 1.00 92.44 82 SER A C 1
ATOM 643 O O . SER A 1 82 ? -11.518 0.105 12.993 1.00 92.44 82 SER A O 1
ATOM 645 N N . GLY A 1 83 ? -11.996 1.889 11.740 1.00 95.62 83 GLY A N 1
ATOM 646 C CA . GLY A 1 83 ? -10.627 2.396 11.640 1.00 95.62 83 GLY A CA 1
ATOM 647 C C . GLY A 1 83 ? -9.843 1.872 10.435 1.00 95.62 83 GLY A C 1
ATOM 648 O O . GLY A 1 83 ? -10.256 0.942 9.736 1.00 95.62 83 GLY A O 1
ATOM 649 N N . CYS A 1 84 ? -8.698 2.506 10.211 1.00 97.62 84 CYS A N 1
ATOM 650 C CA . CYS A 1 84 ? -7.816 2.325 9.073 1.00 97.62 84 CYS A CA 1
ATOM 651 C C . CYS A 1 84 ? -6.386 2.001 9.518 1.00 97.62 84 CYS A C 1
ATOM 653 O O . CYS A 1 84 ? -5.978 2.296 10.641 1.00 97.62 84 CYS A O 1
ATOM 655 N N . MET A 1 85 ? -5.612 1.407 8.619 1.00 97.88 85 MET A N 1
ATOM 656 C CA . MET A 1 85 ? -4.180 1.186 8.802 1.00 97.88 85 MET A CA 1
ATOM 657 C C . MET A 1 85 ? -3.471 1.390 7.473 1.00 97.88 85 MET A C 1
ATOM 659 O O . MET A 1 85 ? -3.942 0.901 6.448 1.00 97.88 85 MET A O 1
ATOM 663 N N . VAL A 1 86 ? -2.341 2.095 7.484 1.00 98.12 86 VAL A N 1
ATOM 664 C CA . VAL A 1 86 ? -1.526 2.270 6.277 1.00 98.12 86 VAL A CA 1
ATOM 665 C C . VAL A 1 86 ? -0.291 1.395 6.380 1.00 98.12 86 VAL A C 1
ATOM 667 O O . VAL A 1 86 ? 0.492 1.531 7.318 1.00 98.12 86 VAL A O 1
ATOM 670 N N . LEU A 1 87 ? -0.111 0.516 5.401 1.00 97.94 87 LEU A N 1
ATOM 671 C CA . LEU A 1 87 ? 1.080 -0.299 5.244 1.00 97.94 87 LEU A CA 1
ATOM 672 C C . LEU A 1 87 ? 2.045 0.363 4.262 1.00 97.94 87 LEU A C 1
ATOM 674 O O . LEU A 1 87 ? 1.646 0.801 3.178 1.00 97.94 87 LEU A O 1
ATOM 678 N N . SER A 1 88 ? 3.321 0.401 4.636 1.00 96.25 88 SER A N 1
ATOM 679 C CA . SER A 1 88 ? 4.415 0.881 3.796 1.00 96.25 88 SER A CA 1
ATOM 680 C C . SER A 1 88 ? 5.414 -0.241 3.501 1.00 96.25 88 SER A C 1
ATOM 682 O O . SER A 1 88 ? 5.659 -1.094 4.355 1.00 96.25 88 SER A O 1
ATOM 684 N N . PRO A 1 89 ? 5.994 -0.284 2.293 1.00 94.31 89 PRO A N 1
ATOM 685 C CA . PRO A 1 89 ? 6.954 -1.311 1.939 1.00 94.31 89 PRO A CA 1
ATOM 686 C C . PRO A 1 89 ? 8.291 -1.024 2.626 1.00 94.31 89 PRO A C 1
ATOM 688 O O . PRO A 1 89 ? 8.785 0.102 2.615 1.00 94.31 89 PRO A O 1
ATOM 691 N N . ALA A 1 90 ? 8.907 -2.064 3.173 1.00 93.19 90 ALA A N 1
ATOM 692 C CA . ALA A 1 90 ? 10.233 -2.019 3.765 1.00 93.19 90 ALA A CA 1
ATOM 693 C C . ALA A 1 90 ? 11.055 -3.241 3.344 1.00 93.19 90 ALA A C 1
ATOM 695 O O . ALA A 1 90 ? 10.569 -4.173 2.698 1.00 93.19 90 ALA A O 1
ATOM 696 N N . THR A 1 91 ? 12.338 -3.211 3.683 1.00 90.81 91 THR A N 1
ATOM 697 C CA . THR A 1 91 ? 13.253 -4.327 3.451 1.00 90.81 91 THR A CA 1
ATOM 698 C C . THR A 1 91 ? 13.832 -4.747 4.788 1.00 90.81 91 THR A C 1
ATOM 700 O O . THR A 1 91 ? 14.345 -3.903 5.520 1.00 90.81 91 THR A O 1
ATOM 703 N N . ASN A 1 92 ? 13.753 -6.036 5.100 1.00 88.31 92 ASN A N 1
ATOM 704 C CA . ASN A 1 92 ? 14.380 -6.584 6.291 1.00 88.31 92 ASN A CA 1
ATOM 705 C C . ASN A 1 92 ? 15.909 -6.515 6.137 1.00 88.31 92 ASN A C 1
ATOM 707 O O . ASN A 1 92 ? 16.468 -6.951 5.129 1.00 88.31 92 ASN A O 1
ATOM 711 N N . PHE A 1 93 ? 16.593 -5.957 7.133 1.00 84.00 93 PHE A N 1
ATOM 712 C CA . PHE A 1 93 ? 18.040 -5.750 7.100 1.00 84.00 93 PHE A CA 1
ATOM 713 C C . PHE A 1 93 ? 18.849 -7.052 7.218 1.00 84.00 93 PHE A C 1
ATOM 715 O O . PHE A 1 93 ? 19.990 -7.099 6.759 1.00 84.00 93 PHE A O 1
ATOM 722 N N . GLU A 1 94 ? 18.284 -8.111 7.804 1.00 85.50 94 GLU A N 1
ATOM 723 C CA . GLU A 1 94 ? 19.012 -9.363 8.057 1.00 85.50 94 GLU A CA 1
ATOM 724 C C . GLU A 1 94 ? 19.125 -10.248 6.803 1.00 85.50 94 GLU A C 1
ATOM 726 O O . GLU A 1 94 ? 20.211 -10.727 6.439 1.00 85.50 94 GLU A O 1
ATOM 731 N N . ASP A 1 95 ? 18.001 -10.451 6.116 1.00 83.00 95 ASP A N 1
ATOM 732 C CA . ASP A 1 95 ? 17.871 -11.344 4.959 1.00 83.00 95 ASP A CA 1
ATOM 733 C C . ASP A 1 95 ? 17.686 -10.589 3.625 1.00 83.00 95 ASP A C 1
ATOM 735 O O . ASP A 1 95 ? 17.896 -11.160 2.545 1.00 83.00 95 ASP A O 1
ATOM 739 N N . GLY A 1 96 ? 17.371 -9.291 3.666 1.00 83.56 96 GLY A N 1
ATOM 740 C CA . GLY A 1 96 ? 17.051 -8.482 2.492 1.00 83.56 96 GLY A CA 1
ATOM 741 C C . GLY A 1 96 ? 15.707 -8.840 1.854 1.00 83.56 96 GLY A C 1
ATOM 742 O O . GLY A 1 96 ? 15.547 -8.620 0.652 1.00 83.56 96 GLY A O 1
ATOM 743 N N . ALA A 1 97 ? 14.795 -9.475 2.591 1.00 87.00 97 ALA A N 1
ATOM 744 C CA . ALA A 1 97 ? 13.454 -9.805 2.125 1.00 87.00 97 ALA A CA 1
ATOM 745 C C . ALA A 1 97 ? 12.542 -8.571 2.161 1.00 87.00 97 ALA A C 1
ATOM 747 O O . ALA A 1 97 ? 12.722 -7.661 2.973 1.00 87.00 97 ALA A O 1
ATOM 748 N N . ARG A 1 98 ? 11.540 -8.540 1.275 1.00 89.31 98 ARG A N 1
ATOM 749 C CA . ARG A 1 98 ? 10.498 -7.508 1.322 1.00 89.31 98 ARG A CA 1
ATOM 750 C C . ARG A 1 98 ? 9.569 -7.795 2.493 1.00 89.31 98 ARG A C 1
ATOM 752 O O . ARG A 1 98 ? 9.189 -8.938 2.728 1.00 89.31 98 ARG A O 1
ATOM 759 N N . MET A 1 99 ? 9.198 -6.739 3.190 1.00 94.12 99 MET A N 1
ATOM 760 C CA . MET A 1 99 ? 8.236 -6.769 4.280 1.00 94.12 99 MET A CA 1
ATOM 761 C C . MET A 1 99 ? 7.378 -5.510 4.219 1.00 94.12 99 MET A C 1
ATOM 763 O O . MET A 1 99 ? 7.668 -4.577 3.467 1.00 94.12 99 MET A O 1
ATOM 767 N N . TRP A 1 100 ? 6.330 -5.480 5.023 1.00 96.25 100 TRP A N 1
ATOM 768 C CA . TRP A 1 100 ? 5.441 -4.340 5.156 1.00 96.25 100 TRP A CA 1
ATOM 769 C C . TRP A 1 100 ? 5.452 -3.855 6.592 1.00 96.25 100 TRP A C 1
ATOM 771 O O . TRP A 1 100 ? 5.402 -4.663 7.511 1.00 96.25 100 TRP A O 1
ATOM 781 N N . LEU A 1 101 ? 5.510 -2.543 6.777 1.00 96.50 101 LEU A N 1
ATOM 782 C CA . LEU A 1 101 ? 5.445 -1.909 8.084 1.00 96.50 101 LEU A CA 1
ATOM 783 C C . LEU A 1 101 ? 4.102 -1.226 8.270 1.00 96.50 101 LEU A C 1
ATOM 785 O O . LEU A 1 101 ? 3.577 -0.614 7.337 1.00 96.50 101 LEU A O 1
ATOM 789 N N . LYS A 1 102 ? 3.580 -1.254 9.492 1.00 97.00 102 LYS A N 1
ATOM 790 C CA . LYS A 1 102 ? 2.424 -0.443 9.877 1.00 97.00 102 LYS A CA 1
ATOM 791 C C . LYS A 1 102 ? 2.834 1.020 10.051 1.00 97.00 102 LYS A C 1
ATOM 793 O O . LYS A 1 102 ? 3.224 1.465 11.129 1.00 97.00 102 LYS A O 1
ATOM 798 N N . GLY A 1 103 ? 2.729 1.791 8.975 1.00 94.25 103 GLY A N 1
ATOM 799 C CA . GLY A 1 103 ? 3.160 3.188 8.915 1.00 94.25 103 GLY A CA 1
ATOM 800 C C . GLY A 1 103 ? 2.418 4.121 9.877 1.00 94.25 103 GLY A C 1
ATOM 801 O O . GLY A 1 103 ? 3.003 5.091 10.358 1.00 94.25 103 GLY A O 1
ATOM 802 N N . THR A 1 104 ? 1.157 3.816 10.192 1.00 96.06 104 THR A N 1
ATOM 803 C CA . THR A 1 104 ? 0.336 4.563 11.164 1.00 96.06 104 THR A CA 1
ATOM 804 C C . THR A 1 104 ? 0.507 4.095 12.612 1.00 96.06 104 THR A C 1
ATOM 806 O O . THR A 1 104 ? -0.113 4.668 13.501 1.00 96.06 104 THR A O 1
ATOM 809 N N . GLY A 1 105 ? 1.353 3.092 12.867 1.00 93.69 105 GLY A N 1
ATOM 810 C CA . GLY A 1 105 ? 1.537 2.484 14.185 1.00 93.69 105 GLY A CA 1
ATOM 811 C C . GLY A 1 105 ? 0.804 1.145 14.352 1.00 93.69 105 GLY A C 1
ATOM 812 O O . GLY A 1 105 ? 0.164 0.660 13.418 1.00 93.69 105 GLY A O 1
ATOM 813 N N . PRO A 1 106 ? 0.922 0.508 15.533 1.00 93.62 106 PRO A N 1
ATOM 814 C CA . PRO A 1 106 ? 0.406 -0.843 15.766 1.00 93.62 106 PRO A CA 1
ATOM 815 C C . PRO A 1 106 ? -1.125 -0.914 15.779 1.00 93.62 106 PRO A C 1
ATOM 817 O O . PRO A 1 106 ? -1.682 -1.965 15.441 1.00 93.62 106 PRO A O 1
ATOM 820 N N . ASP A 1 107 ? -1.768 0.193 16.149 1.00 95.88 107 ASP A N 1
ATOM 821 C CA . ASP A 1 107 ? -3.208 0.320 16.322 1.00 95.88 107 ASP A CA 1
ATOM 822 C C . ASP A 1 107 ? -3.903 0.810 15.049 1.00 95.88 107 ASP A C 1
ATOM 824 O O . ASP A 1 107 ? -3.310 1.424 14.159 1.00 95.88 107 ASP A O 1
ATOM 828 N N . TRP A 1 108 ? -5.204 0.542 14.982 1.00 96.69 108 TRP A N 1
ATOM 829 C CA . TRP A 1 108 ? -6.070 1.098 13.951 1.00 96.69 108 TRP A CA 1
ATOM 830 C C . TRP A 1 108 ? -6.351 2.563 14.264 1.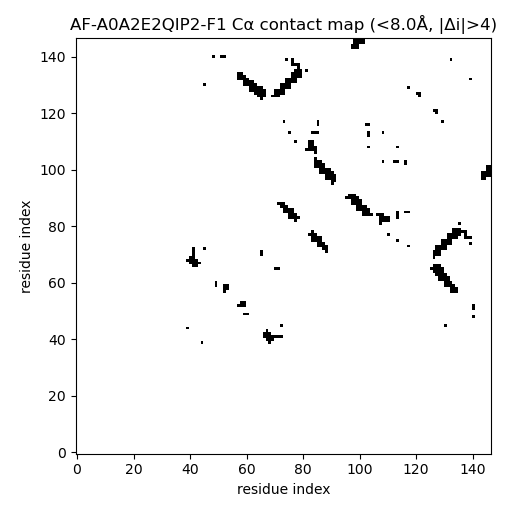00 96.69 108 TRP A C 1
ATOM 832 O O . TRP A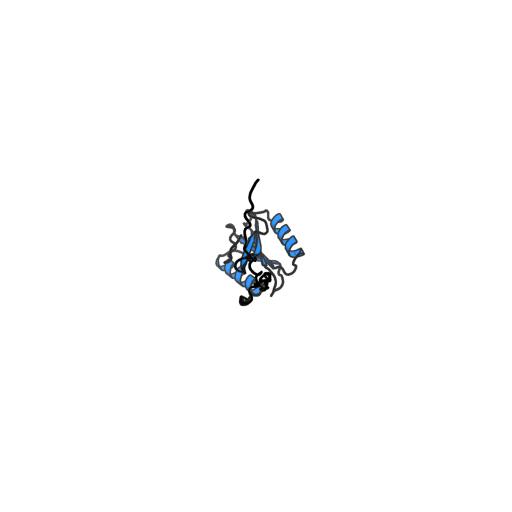 1 108 ? -6.716 2.899 15.389 1.00 96.69 108 TRP A O 1
ATOM 842 N N . VAL A 1 109 ? -6.205 3.420 13.261 1.00 97.38 109 VAL A N 1
ATOM 843 C CA . VAL A 1 109 ? -6.381 4.868 13.391 1.00 97.38 109 VAL A CA 1
ATOM 844 C C . VAL A 1 109 ? -7.656 5.332 12.704 1.00 97.38 109 VAL A C 1
ATOM 846 O O . VAL A 1 109 ? -8.258 4.605 11.915 1.00 97.38 109 VAL A O 1
ATOM 849 N N . GLU A 1 110 ? -8.082 6.556 12.985 1.00 97.31 110 GLU A N 1
ATOM 850 C CA . GLU A 1 110 ? -9.160 7.180 12.223 1.00 97.31 110 GLU A CA 1
ATOM 851 C C . GLU A 1 110 ? -8.737 7.429 10.772 1.00 97.31 110 GLU A C 1
ATOM 853 O O . GLU A 1 110 ? -7.550 7.556 10.456 1.00 97.31 110 GLU A O 1
ATOM 858 N N . GLU A 1 111 ? -9.722 7.505 9.882 1.00 96.31 111 GLU A N 1
ATOM 859 C CA . GLU A 1 111 ? -9.485 7.702 8.454 1.00 96.31 111 GLU A CA 1
ATOM 860 C C . GLU A 1 111 ? -8.685 8.981 8.170 1.00 96.31 111 GLU A C 1
ATOM 862 O O . GLU A 1 111 ? -7.695 8.931 7.443 1.00 96.31 111 GLU A O 1
ATOM 867 N N . GLU A 1 112 ? -9.016 10.087 8.842 1.00 96.56 112 GLU A N 1
ATOM 868 C CA . GLU A 1 112 ? -8.300 11.361 8.706 1.00 96.56 112 GLU A CA 1
ATOM 869 C C . GLU A 1 112 ? -6.812 11.233 9.070 1.00 96.56 112 GLU A C 1
ATOM 871 O O . GLU A 1 112 ? -5.942 11.784 8.395 1.00 96.56 112 GLU A O 1
ATOM 876 N N . SER A 1 113 ? -6.492 10.446 10.101 1.00 97.12 113 SER A N 1
ATOM 877 C CA . SER A 1 113 ? -5.105 10.203 10.511 1.00 97.12 113 SER A CA 1
ATOM 878 C C . SER A 1 113 ? -4.342 9.361 9.482 1.00 97.12 113 SER A C 1
ATOM 880 O O . SER A 1 113 ? -3.170 9.632 9.203 1.00 97.12 113 SER A O 1
ATOM 882 N N . ALA A 1 114 ? -4.998 8.356 8.892 1.00 97.31 114 ALA A N 1
ATOM 883 C CA . ALA A 1 114 ? -4.424 7.562 7.807 1.00 97.31 114 ALA A CA 1
ATOM 884 C C . ALA A 1 114 ? -4.176 8.418 6.553 1.00 97.31 114 ALA A C 1
ATOM 886 O O . ALA A 1 114 ? -3.087 8.366 5.975 1.00 97.31 114 ALA A O 1
ATOM 887 N N . ASP A 1 115 ? -5.134 9.262 6.177 1.00 97.50 115 ASP A N 1
ATOM 888 C CA . ASP A 1 115 ? -5.033 10.143 5.012 1.00 97.50 115 ASP A CA 1
ATOM 889 C C . ASP A 1 115 ? -3.972 11.237 5.208 1.00 97.50 115 ASP A C 1
ATOM 891 O O . ASP A 1 115 ? -3.201 11.539 4.288 1.00 97.50 115 ASP A O 1
ATOM 895 N N . ALA A 1 116 ? -3.841 11.777 6.424 1.00 97.88 116 ALA A N 1
ATOM 896 C CA . ALA A 1 116 ? -2.766 12.698 6.784 1.00 97.88 116 ALA A CA 1
ATOM 897 C C . ALA A 1 116 ? -1.383 12.031 6.668 1.00 97.88 116 ALA A C 1
ATOM 899 O O . ALA A 1 116 ? -0.440 12.628 6.133 1.00 97.88 116 ALA A O 1
ATOM 900 N N . TYR A 1 117 ? -1.252 10.774 7.111 1.00 97.62 117 TYR A N 1
ATOM 901 C CA . TYR A 1 117 ? -0.020 10.003 6.936 1.00 97.62 117 TYR A CA 1
ATOM 902 C C . TYR A 1 117 ? 0.316 9.806 5.453 1.00 97.62 117 TYR A C 1
ATOM 904 O O . TYR A 1 117 ? 1.454 10.065 5.050 1.00 97.62 117 TYR A O 1
ATOM 912 N N . ILE A 1 118 ? -0.664 9.394 4.642 1.00 97.62 118 ILE A N 1
ATOM 913 C CA . ILE A 1 118 ? -0.504 9.194 3.194 1.00 97.62 118 ILE A CA 1
ATOM 914 C C . ILE A 1 118 ? -0.071 10.497 2.523 1.00 97.62 118 ILE A C 1
ATOM 916 O O . ILE A 1 118 ? 0.904 10.504 1.774 1.00 97.62 118 ILE A O 1
ATOM 920 N N . THR A 1 119 ? -0.727 11.610 2.848 1.00 97.81 119 THR A N 1
ATOM 921 C CA . THR A 1 119 ? -0.387 12.939 2.321 1.00 97.81 119 THR A CA 1
ATOM 922 C C . THR A 1 119 ? 1.063 13.305 2.631 1.00 97.81 119 THR A C 1
ATOM 924 O O . THR A 1 119 ? 1.799 13.750 1.751 1.00 97.81 119 THR A O 1
ATOM 927 N N . ARG A 1 120 ? 1.524 13.050 3.862 1.00 97.56 120 ARG A N 1
ATOM 928 C CA . ARG A 1 120 ? 2.926 13.269 4.239 1.00 97.56 120 ARG A CA 1
ATOM 929 C C . ARG A 1 120 ? 3.888 12.400 3.427 1.00 97.56 120 ARG A C 1
ATOM 931 O O . ARG A 1 120 ? 4.939 12.893 3.035 1.00 97.56 120 ARG A O 1
ATOM 938 N N . GLN A 1 121 ? 3.554 11.133 3.174 1.00 97.31 121 GLN A N 1
ATOM 939 C CA . GLN A 1 121 ? 4.397 10.266 2.344 1.00 97.31 121 GLN A CA 1
ATOM 940 C C . GLN A 1 121 ? 4.441 10.741 0.890 1.00 97.31 121 GLN A C 1
ATOM 942 O O . GLN A 1 121 ? 5.525 10.817 0.326 1.00 97.31 121 GLN A O 1
ATOM 947 N N . ILE A 1 122 ? 3.304 11.136 0.311 1.00 96.75 122 ILE A N 1
ATOM 948 C CA . ILE A 1 122 ? 3.232 11.670 -1.060 1.00 96.75 122 ILE A CA 1
ATOM 949 C C . ILE A 1 122 ? 4.084 12.935 -1.209 1.00 96.75 122 ILE A C 1
ATOM 951 O O . ILE A 1 122 ? 4.749 13.110 -2.226 1.00 96.75 122 ILE A O 1
ATOM 955 N N . ASN A 1 123 ? 4.089 13.811 -0.202 1.00 96.56 123 ASN A N 1
ATOM 956 C CA . ASN A 1 123 ? 4.924 15.015 -0.220 1.00 96.56 123 ASN A CA 1
ATOM 957 C C . ASN A 1 123 ? 6.425 14.692 -0.200 1.00 96.56 123 ASN A C 1
ATOM 959 O O . ASN A 1 123 ? 7.219 15.464 -0.732 1.00 96.56 123 ASN A O 1
ATOM 963 N N . ASN A 1 124 ? 6.810 13.567 0.406 1.00 95.94 124 ASN A N 1
ATOM 964 C CA . ASN A 1 124 ? 8.197 13.110 0.435 1.00 95.94 124 ASN A CA 1
ATOM 965 C C . ASN A 1 124 ? 8.587 12.375 -0.856 1.00 95.94 124 ASN A C 1
ATOM 967 O O . ASN A 1 124 ? 9.701 12.553 -1.340 1.00 95.94 124 ASN A O 1
ATOM 971 N N . ASP A 1 125 ? 7.684 11.556 -1.398 1.00 94.94 125 ASP A N 1
ATOM 972 C CA . ASP A 1 125 ? 7.878 10.771 -2.618 1.00 94.94 125 ASP A CA 1
ATOM 973 C C . ASP A 1 125 ? 6.646 10.894 -3.546 1.00 94.94 125 ASP A C 1
ATOM 975 O O . ASP A 1 125 ? 5.650 10.173 -3.392 1.00 94.94 125 ASP A O 1
ATOM 979 N N . PRO A 1 126 ? 6.698 11.809 -4.534 1.00 94.00 126 PRO A N 1
ATOM 980 C CA . PRO A 1 126 ? 5.623 12.005 -5.505 1.00 94.00 126 PRO A CA 1
ATOM 981 C C . PRO A 1 126 ? 5.372 10.803 -6.429 1.00 94.00 126 PRO A C 1
ATOM 983 O O . PRO A 1 126 ? 4.321 10.752 -7.081 1.00 94.00 126 PRO A O 1
ATOM 986 N N . ASP A 1 127 ? 6.282 9.829 -6.482 1.00 95.50 127 ASP A N 1
ATOM 987 C CA . ASP A 1 127 ? 6.170 8.648 -7.342 1.00 95.50 127 ASP A CA 1
ATOM 988 C C . ASP A 1 127 ? 5.416 7.493 -6.662 1.00 95.50 127 ASP A C 1
ATOM 990 O O . ASP A 1 127 ? 5.279 6.407 -7.237 1.00 95.50 127 ASP A O 1
ATOM 994 N N . LEU A 1 128 ? 4.863 7.725 -5.465 1.00 96.44 128 LEU A N 1
ATOM 995 C CA . LEU A 1 128 ? 4.097 6.737 -4.711 1.00 96.44 128 LEU A CA 1
ATOM 996 C C . LEU A 1 128 ? 2.744 6.387 -5.338 1.00 96.44 128 LEU A C 1
ATOM 998 O O . LEU A 1 128 ? 1.932 7.242 -5.710 1.00 96.44 128 LEU A O 1
ATOM 1002 N N . TRP A 1 129 ? 2.455 5.092 -5.346 1.00 97.94 129 TRP A N 1
ATOM 1003 C CA . TRP A 1 129 ? 1.115 4.552 -5.526 1.00 97.94 129 TRP A CA 1
ATOM 1004 C C . TRP A 1 129 ? 0.402 4.451 -4.185 1.00 97.94 129 TRP A C 1
ATOM 1006 O O . TRP A 1 129 ? 1.017 4.123 -3.172 1.00 97.94 129 TRP A O 1
ATOM 1016 N N . VAL A 1 130 ? -0.911 4.659 -4.201 1.00 98.06 130 VAL A N 1
ATOM 1017 C CA . VAL A 1 130 ? -1.771 4.414 -3.042 1.00 98.06 130 VAL A CA 1
ATOM 1018 C C . VAL A 1 130 ? -2.900 3.495 -3.472 1.00 98.06 130 VAL A C 1
ATOM 1020 O O . VAL A 1 130 ? -3.680 3.831 -4.369 1.00 98.06 130 VAL A O 1
ATOM 1023 N N . LEU A 1 131 ? -2.961 2.330 -2.835 1.00 98.00 131 LEU A N 1
ATOM 1024 C CA . LEU A 1 131 ? -4.078 1.403 -2.918 1.00 98.00 131 LEU A CA 1
ATOM 1025 C C . LEU A 1 131 ? -4.915 1.494 -1.656 1.00 98.00 131 LEU A C 1
ATOM 1027 O O . LEU A 1 131 ? -4.370 1.521 -0.560 1.00 98.00 131 LEU A O 1
ATOM 1031 N N . GLU A 1 132 ? -6.226 1.493 -1.818 1.00 98.12 132 GLU A N 1
ATOM 1032 C CA . GLU A 1 132 ? -7.178 1.387 -0.723 1.00 98.12 132 GLU A CA 1
ATOM 1033 C C . GLU A 1 132 ? -7.925 0.063 -0.834 1.00 98.12 132 GLU A C 1
ATOM 1035 O O . GLU A 1 132 ? -8.485 -0.244 -1.883 1.00 98.12 132 GLU A O 1
ATOM 1040 N N . ILE A 1 133 ? -7.884 -0.734 0.228 1.00 98.00 133 ILE A N 1
ATOM 1041 C CA . ILE A 1 133 ? -8.551 -2.029 0.355 1.00 98.00 133 ILE A CA 1
ATOM 1042 C C . ILE A 1 133 ? -9.655 -1.860 1.388 1.00 98.00 133 ILE A C 1
ATOM 1044 O O . ILE A 1 133 ? -9.356 -1.541 2.540 1.00 98.00 133 ILE A O 1
ATOM 1048 N N . GLU A 1 134 ? -10.906 -2.115 1.012 1.00 96.94 134 GLU A N 1
ATOM 1049 C CA . GLU A 1 134 ? -12.002 -2.103 1.983 1.00 96.94 134 GLU A CA 1
ATOM 1050 C C . GLU A 1 134 ? -12.337 -3.530 2.417 1.00 96.94 134 GLU A C 1
ATOM 1052 O O . GLU A 1 134 ? -12.936 -4.309 1.677 1.00 96.94 134 GLU A O 1
ATOM 1057 N N . ASP A 1 135 ? -11.946 -3.887 3.638 1.00 96.12 135 ASP A N 1
ATOM 1058 C CA . ASP A 1 135 ? -12.175 -5.217 4.196 1.00 96.12 135 ASP A CA 1
ATOM 1059 C C . ASP A 1 135 ? -12.496 -5.114 5.686 1.00 96.12 135 ASP A C 1
ATOM 1061 O O . ASP A 1 135 ? -11.708 -4.599 6.478 1.00 96.12 135 ASP A O 1
ATOM 1065 N N . ARG A 1 136 ? -13.655 -5.644 6.092 1.00 93.88 136 ARG A N 1
ATOM 1066 C CA . ARG A 1 136 ? -14.112 -5.592 7.493 1.00 93.88 136 ARG A CA 1
ATOM 1067 C C . ARG A 1 136 ? -13.186 -6.349 8.445 1.00 93.88 136 ARG A C 1
ATOM 1069 O O . ARG A 1 136 ? -13.065 -5.966 9.605 1.00 93.88 136 ARG A O 1
ATOM 1076 N N . GLU A 1 137 ? -12.535 -7.404 7.959 1.00 93.44 137 GLU A N 1
ATOM 1077 C CA . GLU A 1 137 ? -11.582 -8.204 8.737 1.00 93.44 137 GLU A CA 1
ATOM 1078 C C . GLU A 1 137 ? -10.190 -7.549 8.804 1.00 93.44 137 GLU A C 1
ATOM 1080 O O . GLU A 1 137 ? -9.364 -7.945 9.623 1.00 93.44 137 GLU A O 1
ATOM 1085 N N . GLY A 1 138 ? -9.933 -6.513 7.997 1.00 93.12 138 GLY A N 1
ATOM 1086 C CA . GLY A 1 138 ? -8.658 -5.802 7.964 1.00 93.12 138 GLY A CA 1
ATOM 1087 C C . GLY A 1 138 ? -7.533 -6.576 7.275 1.00 93.12 138 GLY A C 1
ATOM 1088 O O . GLY A 1 138 ? -6.364 -6.397 7.618 1.00 93.12 138 GLY A O 1
ATOM 1089 N N . ARG A 1 139 ? -7.858 -7.462 6.330 1.00 94.00 139 ARG A N 1
ATOM 1090 C CA . ARG A 1 139 ? -6.877 -8.280 5.609 1.00 94.00 139 ARG A CA 1
ATOM 1091 C C . ARG A 1 139 ? -6.175 -7.465 4.527 1.00 94.00 139 ARG A C 1
ATOM 1093 O O . ARG A 1 139 ? -6.803 -6.736 3.767 1.00 94.00 139 ARG A O 1
ATOM 1100 N N . ALA A 1 140 ? -4.862 -7.660 4.417 1.00 90.88 140 ALA A N 1
ATOM 1101 C CA . ALA A 1 140 ? -4.030 -7.001 3.409 1.00 90.88 140 ALA A CA 1
ATOM 1102 C C . ALA A 1 140 ? -3.814 -7.841 2.136 1.00 90.88 140 ALA A C 1
ATOM 1104 O O . ALA A 1 140 ? -3.330 -7.321 1.141 1.00 90.88 140 ALA A O 1
ATOM 1105 N N . PHE A 1 141 ? -4.123 -9.146 2.166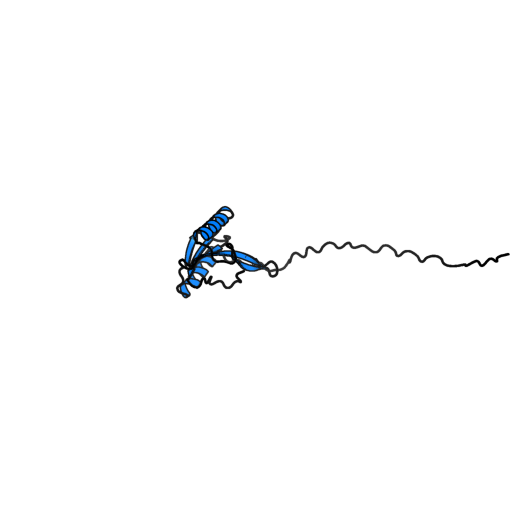 1.00 93.12 141 PHE A N 1
ATOM 1106 C CA . PHE A 1 141 ? -3.902 -10.089 1.051 1.00 93.12 141 PHE A CA 1
ATOM 1107 C C . PHE A 1 141 ? -2.456 -10.105 0.512 1.00 93.12 141 PHE A C 1
ATOM 1109 O O . PHE A 1 141 ? -2.213 -10.378 -0.668 1.00 93.12 141 PHE A O 1
ATOM 1116 N N . LEU A 1 142 ? -1.487 -9.829 1.385 1.00 93.06 142 LEU A N 1
ATOM 1117 C CA . LEU A 1 142 ? -0.053 -9.849 1.102 1.00 93.06 142 LEU A CA 1
ATOM 1118 C C . LEU A 1 142 ? 0.536 -11.223 1.415 1.00 93.06 142 LEU A C 1
ATOM 1120 O O . LEU A 1 142 ? 0.051 -11.915 2.308 1.00 93.06 142 LEU A O 1
ATOM 1124 N N . ASP A 1 143 ? 1.563 -11.610 0.662 1.00 90.06 143 ASP A N 1
ATOM 1125 C CA . ASP A 1 143 ? 2.310 -12.849 0.917 1.00 90.06 143 ASP A CA 1
ATOM 1126 C C . ASP A 1 143 ? 3.541 -12.577 1.798 1.00 90.06 143 ASP A C 1
ATOM 1128 O O . ASP A 1 143 ? 4.070 -13.478 2.447 1.00 90.06 143 ASP A O 1
ATOM 1132 N N . GLU A 1 144 ? 3.992 -11.322 1.839 1.00 90.56 144 GLU A N 1
ATOM 1133 C CA . GLU A 1 144 ? 5.104 -10.867 2.660 1.00 90.56 144 GLU A CA 1
ATOM 1134 C C . GLU A 1 144 ? 4.694 -10.593 4.117 1.00 90.56 144 GLU A C 1
ATOM 1136 O O . GLU A 1 144 ? 3.540 -10.298 4.433 1.00 90.56 144 GLU A O 1
ATOM 1141 N N . LYS A 1 145 ? 5.680 -10.639 5.020 1.00 91.88 145 LYS A N 1
ATOM 1142 C CA . LYS A 1 145 ? 5.485 -10.370 6.450 1.00 91.88 145 LYS A CA 1
ATOM 1143 C C . LYS A 1 145 ? 5.047 -8.917 6.682 1.00 91.88 145 LYS A C 1
ATOM 1145 O O . LYS A 1 145 ? 5.638 -8.002 6.110 1.00 91.88 145 LYS A O 1
ATOM 1150 N N . ILE A 1 146 ? 4.067 -8.725 7.568 1.00 93.50 146 ILE A N 1
ATOM 1151 C CA . ILE A 1 146 ? 3.644 -7.417 8.088 1.00 93.50 146 ILE A CA 1
ATOM 1152 C C . ILE A 1 146 ? 4.167 -7.269 9.520 1.00 93.50 146 ILE A C 1
ATOM 1154 O O . ILE A 1 146 ? 3.997 -8.188 10.326 1.00 93.50 146 ILE A O 1
ATOM 1158 N N . GLU A 1 147 ? 4.778 -6.128 9.828 1.00 88.69 147 GLU A N 1
ATOM 1159 C CA . GLU A 1 147 ? 5.343 -5.785 11.139 1.00 88.69 147 GLU A CA 1
ATOM 1160 C C . GLU A 1 147 ? 4.788 -4.456 11.670 1.00 88.69 147 GLU A C 1
ATOM 1162 O O . GLU A 1 147 ? 4.745 -3.457 10.913 1.00 88.69 147 GLU A O 1
#

Solvent-accessible surface area (backbone atoms only — not comparable to full-atom values): 9069 Å² total; per-residue (Å²): 144,81,84,88,81,88,82,84,84,78,84,78,80,80,80,83,74,93,70,82,82,75,68,80,75,76,80,80,75,68,81,86,78,72,76,83,73,85,77,74,36,28,49,58,50,51,55,50,50,46,53,56,36,47,77,72,75,34,57,63,45,77,79,36,83,35,42,55,55,81,25,52,60,34,38,37,34,33,24,84,85,73,30,20,44,31,35,34,74,44,64,42,87,88,83,65,44,69,30,32,32,44,71,72,45,97,58,71,34,53,60,69,60,44,53,51,51,51,51,55,48,40,74,76,38,74,38,38,25,32,35,36,36,53,31,80,87,61,70,80,91,66,92,55,59,77,86